Protein AF-A0A7W9YP32-F1 (afdb_monomer_lite)

Radius of gyration: 15.8 Å; chains: 1; bounding box: 36×21×45 Å

pLDDT: mean 87.63, std 8.28, range [49.53, 95.06]

Sequence (95 aa):
MRNWAALLFHTLGVAIVTYVSFCLALSGIFEANQFPNGLFLFGIALLLFGTLAIGFATRKYIFSVSSNKQERRKLQTSFIVCTIATVWIVVSFLV

Organism: NCBI:txid576944

Secondary structure (DSSP, 8-state):
-HHHHHHHHHHHHHHHHHHHHHHHHHHHHH-TTSSSPHHHHHHHHHHHHHHHHHHHHHHHHHHHH---HHHHHHHHHHHHHHHHHHHHHHHHHH-

Structure (mmCIF, N/CA/C/O backbone):
data_AF-A0A7W9YP32-F1
#
_entry.id   AF-A0A7W9YP32-F1
#
loop_
_atom_site.group_PDB
_atom_site.id
_atom_site.type_symbol
_atom_site.label_atom_id
_atom_site.label_alt_id
_atom_site.label_comp_id
_atom_site.label_asym_id
_atom_site.label_entity_id
_atom_site.label_seq_id
_atom_site.pdbx_PDB_ins_code
_atom_site.Cartn_x
_atom_site.Cartn_y
_atom_site.Cartn_z
_atom_site.occupancy
_atom_site.B_iso_or_equiv
_atom_site.auth_seq_id
_atom_site.auth_comp_id
_atom_site.auth_asym_id
_atom_site.auth_atom_id
_atom_site.pdbx_PDB_model_num
ATOM 1 N N . MET A 1 1 ? -11.978 -11.492 16.541 1.00 49.53 1 MET A N 1
ATOM 2 C CA . MET A 1 1 ? -11.403 -12.137 15.335 1.00 49.53 1 MET A CA 1
ATOM 3 C C . MET A 1 1 ? -11.625 -11.344 14.038 1.00 49.53 1 MET A C 1
ATOM 5 O O . MET A 1 1 ? -10.661 -11.179 13.305 1.00 49.53 1 MET A O 1
ATOM 9 N N . ARG A 1 2 ? -12.817 -10.776 13.767 1.00 58.22 2 ARG A N 1
ATOM 10 C CA . ARG A 1 2 ? -13.130 -10.053 12.505 1.00 58.22 2 ARG A CA 1
ATOM 11 C C . ARG A 1 2 ? -12.181 -8.890 12.144 1.00 58.22 2 ARG A C 1
ATOM 13 O O . ARG A 1 2 ? -11.846 -8.731 10.977 1.00 58.22 2 ARG A O 1
ATOM 20 N N . ASN A 1 3 ? -11.692 -8.138 13.138 1.00 69.31 3 ASN A N 1
ATOM 21 C CA . ASN A 1 3 ? -10.777 -7.007 12.910 1.00 69.31 3 ASN A CA 1
ATOM 22 C C . ASN A 1 3 ? -9.396 -7.422 12.381 1.00 69.31 3 ASN A C 1
ATOM 24 O O . ASN A 1 3 ? -8.824 -6.698 11.574 1.00 69.31 3 ASN A O 1
ATOM 28 N N . TRP A 1 4 ? -8.885 -8.586 12.790 1.00 76.94 4 TRP A N 1
ATOM 29 C CA . TRP A 1 4 ? -7.560 -9.061 12.378 1.00 76.94 4 TRP A CA 1
ATOM 30 C C . TRP A 1 4 ? -7.551 -9.569 10.938 1.00 76.94 4 TRP A C 1
ATOM 32 O O . TRP A 1 4 ? -6.626 -9.265 10.196 1.00 76.94 4 TRP A O 1
ATOM 42 N N . ALA A 1 5 ? -8.609 -10.267 10.515 1.00 83.00 5 ALA A N 1
ATOM 43 C CA . ALA A 1 5 ? -8.745 -10.711 9.129 1.00 83.00 5 ALA A CA 1
ATOM 44 C C . ALA A 1 5 ? -8.805 -9.519 8.159 1.00 83.00 5 ALA A C 1
ATOM 46 O O . ALA A 1 5 ? -8.098 -9.506 7.158 1.00 83.00 5 ALA A O 1
ATOM 47 N N . ALA A 1 6 ? -9.586 -8.481 8.482 1.00 84.56 6 ALA A N 1
ATOM 48 C CA . ALA A 1 6 ? -9.660 -7.271 7.661 1.00 84.56 6 ALA A CA 1
ATOM 49 C C . ALA A 1 6 ? -8.314 -6.533 7.577 1.00 84.56 6 ALA A C 1
ATOM 51 O O . ALA A 1 6 ? -7.938 -6.062 6.505 1.00 84.56 6 ALA A O 1
ATOM 52 N N . LEU A 1 7 ? -7.577 -6.465 8.690 1.00 86.44 7 LEU A N 1
ATOM 53 C CA . LEU A 1 7 ? -6.235 -5.888 8.719 1.00 86.44 7 LEU A CA 1
ATOM 54 C C . LEU A 1 7 ? -5.265 -6.689 7.836 1.00 86.44 7 LEU A C 1
ATOM 56 O O . LEU A 1 7 ? -4.539 -6.086 7.056 1.00 86.44 7 LEU A O 1
ATOM 60 N N . LEU A 1 8 ? -5.312 -8.026 7.902 1.00 88.81 8 LEU A N 1
ATOM 61 C CA . LEU A 1 8 ? -4.492 -8.916 7.076 1.00 88.81 8 LEU A CA 1
ATOM 62 C C . LEU A 1 8 ? -4.775 -8.739 5.581 1.00 88.81 8 LEU A C 1
ATOM 64 O O . LEU A 1 8 ? -3.842 -8.530 4.807 1.00 88.81 8 LEU A O 1
ATOM 68 N N . PHE A 1 9 ? -6.048 -8.761 5.170 1.00 89.62 9 PHE A N 1
ATOM 69 C CA . PHE A 1 9 ? -6.422 -8.539 3.769 1.00 89.62 9 PHE A CA 1
ATOM 70 C C . PHE A 1 9 ? -6.019 -7.147 3.279 1.00 89.62 9 PHE A C 1
ATOM 72 O O . PHE A 1 9 ? -5.539 -7.014 2.156 1.00 89.62 9 PHE A O 1
ATOM 79 N N . HIS A 1 10 ? -6.153 -6.122 4.126 1.00 90.38 10 HIS A N 1
ATOM 80 C CA . HIS A 1 10 ? -5.662 -4.779 3.821 1.00 90.38 10 HIS A CA 1
ATOM 81 C C . HIS A 1 10 ? -4.147 -4.777 3.613 1.00 90.38 10 HIS A C 1
ATOM 83 O O . HIS A 1 10 ? -3.683 -4.307 2.580 1.00 90.38 10 HIS A O 1
ATOM 89 N N . THR A 1 11 ? -3.371 -5.342 4.543 1.00 91.31 11 THR A N 1
ATOM 90 C CA . THR A 1 11 ? -1.905 -5.389 4.424 1.00 91.31 11 THR A CA 1
ATOM 91 C C . THR A 1 11 ? -1.441 -6.185 3.213 1.00 91.31 11 THR A C 1
ATOM 93 O O . THR A 1 11 ? -0.518 -5.759 2.529 1.00 91.31 11 THR A O 1
ATOM 96 N N . LEU A 1 12 ? -2.103 -7.301 2.900 1.00 92.88 12 LEU A N 1
ATOM 97 C CA . LEU A 1 12 ? -1.783 -8.116 1.732 1.00 92.88 12 LEU A CA 1
ATOM 98 C C . LEU A 1 12 ? -2.086 -7.354 0.436 1.00 92.88 12 LEU A C 1
ATOM 100 O O . LEU A 1 12 ? -1.264 -7.332 -0.474 1.00 92.88 12 LEU A O 1
ATOM 104 N N . GLY A 1 13 ? -3.237 -6.676 0.379 1.00 92.31 13 GLY A N 1
ATOM 105 C CA . GLY A 1 13 ? -3.610 -5.827 -0.749 1.00 92.31 13 GLY A CA 1
ATOM 106 C C . GLY A 1 13 ? -2.616 -4.688 -0.968 1.00 92.31 13 GLY A C 1
ATOM 107 O O . GLY A 1 13 ? -2.165 -4.490 -2.093 1.00 92.31 13 GLY A O 1
ATOM 108 N N . VAL A 1 14 ? -2.221 -3.987 0.102 1.00 93.81 14 VAL A N 1
ATOM 109 C CA . VAL A 1 14 ? -1.184 -2.943 0.040 1.00 93.81 14 VAL A CA 1
ATOM 110 C C . VAL A 1 14 ? 0.127 -3.531 -0.472 1.00 93.81 14 VAL A C 1
ATOM 112 O O . VAL A 1 14 ? 0.698 -2.985 -1.408 1.00 93.81 14 VAL A O 1
ATOM 115 N N . ALA A 1 15 ? 0.575 -4.662 0.080 1.00 93.69 15 ALA A N 1
ATOM 116 C CA . ALA A 1 15 ? 1.834 -5.283 -0.315 1.00 93.69 15 ALA A CA 1
ATOM 117 C C . ALA A 1 15 ? 1.861 -5.640 -1.805 1.00 93.69 15 ALA A C 1
ATOM 119 O O . ALA A 1 15 ? 2.803 -5.275 -2.503 1.00 93.69 15 ALA A O 1
ATOM 120 N N . ILE A 1 16 ? 0.813 -6.307 -2.299 1.00 94.50 16 ILE A N 1
ATOM 121 C CA . ILE A 1 16 ? 0.708 -6.730 -3.700 1.00 94.50 16 ILE A CA 1
ATOM 122 C C . ILE A 1 16 ? 0.660 -5.515 -4.626 1.00 94.50 16 ILE A C 1
ATOM 124 O O . ILE A 1 16 ? 1.418 -5.458 -5.591 1.00 94.50 16 ILE A O 1
ATOM 128 N N . VAL A 1 17 ? -0.201 -4.534 -4.331 1.00 95.06 17 VAL A N 1
ATOM 129 C CA . VAL A 1 17 ? -0.329 -3.326 -5.159 1.00 95.06 17 VAL A CA 1
ATOM 130 C C . VAL A 1 17 ? 0.996 -2.578 -5.210 1.00 95.06 17 VAL A C 1
ATOM 132 O O . VAL A 1 17 ? 1.438 -2.222 -6.299 1.00 95.06 17 VAL A O 1
ATOM 135 N N . THR A 1 18 ? 1.652 -2.366 -4.069 1.00 93.19 1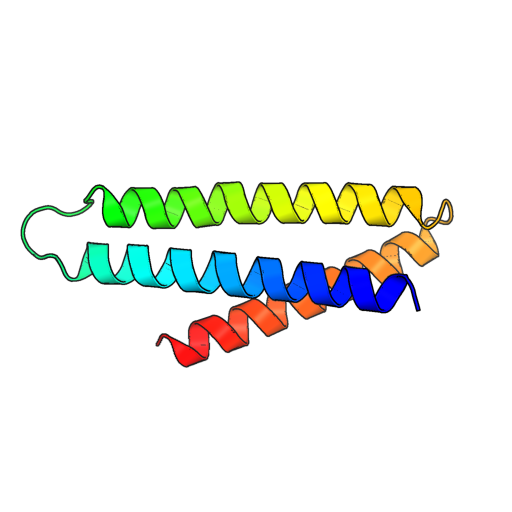8 THR A N 1
ATOM 136 C CA . THR A 1 18 ? 2.945 -1.678 -4.018 1.00 93.19 18 THR A CA 1
ATOM 137 C C . THR A 1 18 ? 4.015 -2.458 -4.774 1.00 93.19 18 THR A C 1
ATOM 139 O O . THR A 1 18 ? 4.677 -1.876 -5.628 1.00 93.19 18 THR A O 1
ATOM 142 N N . TYR A 1 19 ? 4.147 -3.764 -4.528 1.00 94.31 19 TYR A N 1
ATOM 143 C CA . TYR A 1 19 ? 5.172 -4.595 -5.158 1.00 94.31 19 TYR A CA 1
ATOM 144 C C . TYR A 1 19 ? 5.032 -4.613 -6.682 1.00 94.31 19 TYR A C 1
ATOM 146 O O . TYR A 1 19 ? 5.962 -4.246 -7.395 1.00 94.31 19 TYR A O 1
ATOM 154 N N . VAL A 1 20 ? 3.844 -4.960 -7.186 1.00 94.25 20 VAL A N 1
ATOM 155 C CA . VAL A 1 20 ? 3.592 -5.066 -8.630 1.00 94.25 20 VAL A CA 1
ATOM 156 C C . VAL A 1 20 ? 3.762 -3.710 -9.313 1.00 94.25 20 VAL A C 1
ATOM 158 O O . VAL A 1 20 ? 4.379 -3.635 -10.373 1.00 94.25 20 VAL A O 1
ATOM 161 N N . SER A 1 21 ? 3.274 -2.629 -8.696 1.00 93.88 21 SER A N 1
ATOM 162 C CA . SER A 1 21 ? 3.416 -1.281 -9.257 1.00 93.88 21 SER A CA 1
ATOM 163 C C . SER A 1 21 ? 4.878 -0.856 -9.377 1.00 93.88 21 SER A C 1
ATOM 165 O O . SER A 1 21 ? 5.272 -0.326 -10.414 1.00 93.88 21 SER A O 1
ATOM 167 N N . PHE A 1 22 ? 5.690 -1.106 -8.344 1.00 91.12 22 PHE A N 1
ATOM 168 C CA . PHE A 1 22 ? 7.117 -0.789 -8.380 1.00 91.12 22 PHE A CA 1
ATOM 169 C C . PHE A 1 22 ? 7.879 -1.678 -9.363 1.00 91.12 22 PHE A C 1
ATOM 171 O O . PHE A 1 22 ? 8.702 -1.152 -10.101 1.00 91.12 22 PHE A O 1
ATOM 178 N N . CYS A 1 23 ? 7.588 -2.981 -9.441 1.00 90.88 23 CYS A N 1
ATOM 179 C CA . CYS A 1 23 ? 8.189 -3.851 -10.455 1.00 90.88 23 CYS A CA 1
ATOM 180 C C . CYS A 1 23 ? 7.922 -3.329 -11.871 1.00 90.88 23 CYS A C 1
ATOM 182 O O . CYS A 1 23 ? 8.857 -3.175 -12.647 1.00 90.88 23 CYS A O 1
ATOM 184 N N . LEU A 1 24 ? 6.667 -2.996 -12.189 1.00 91.00 24 LEU A N 1
ATOM 185 C CA . LEU A 1 24 ? 6.289 -2.454 -13.498 1.00 91.00 24 LEU A CA 1
ATOM 186 C C . LEU A 1 24 ? 6.967 -1.111 -13.787 1.00 91.00 24 LEU A C 1
ATOM 188 O O . LEU A 1 24 ? 7.457 -0.894 -14.894 1.00 91.00 24 LEU A O 1
ATOM 192 N N . ALA A 1 25 ? 7.026 -0.224 -12.790 1.00 88.69 25 ALA A N 1
ATOM 193 C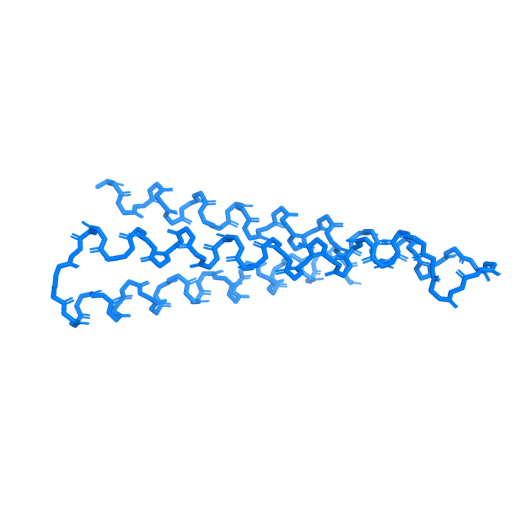 CA . ALA A 1 25 ? 7.701 1.059 -12.920 1.00 88.69 25 ALA A CA 1
ATOM 194 C C . ALA A 1 25 ? 9.213 0.892 -13.139 1.00 88.69 25 ALA A C 1
ATOM 196 O O . ALA A 1 25 ? 9.765 1.515 -14.041 1.00 88.69 25 ALA A O 1
ATOM 197 N N . LEU A 1 26 ? 9.878 0.022 -12.374 1.00 87.75 26 LEU A N 1
ATOM 198 C CA . LEU A 1 26 ? 11.310 -0.248 -12.517 1.00 87.75 26 LEU A CA 1
ATOM 199 C C . LEU A 1 26 ? 11.622 -0.905 -13.864 1.00 87.75 26 LEU A C 1
ATOM 201 O O . LEU A 1 26 ? 12.491 -0.414 -14.579 1.00 87.75 26 LEU A O 1
ATOM 205 N N . SER A 1 27 ? 10.881 -1.945 -14.261 1.00 86.31 27 SER A N 1
ATOM 206 C CA . SER A 1 27 ? 11.010 -2.549 -15.596 1.00 86.31 27 SER A CA 1
ATOM 207 C C . SER A 1 27 ? 10.820 -1.510 -16.700 1.00 86.31 27 SER A C 1
ATOM 209 O O . SER A 1 27 ? 11.572 -1.496 -17.669 1.00 86.31 27 SER A O 1
ATOM 211 N N . GLY A 1 28 ? 9.869 -0.591 -16.513 1.00 84.31 28 GLY A N 1
ATOM 212 C CA . GLY A 1 28 ? 9.628 0.500 -17.442 1.00 84.31 28 GLY A CA 1
ATOM 213 C C . GLY A 1 28 ? 10.785 1.502 -17.552 1.00 84.31 28 GLY A C 1
ATOM 214 O O . GLY A 1 28 ? 11.057 1.991 -18.643 1.00 84.31 28 GLY A O 1
ATOM 215 N N . ILE A 1 29 ? 11.490 1.785 -16.452 1.00 82.44 29 ILE A N 1
ATOM 216 C CA . ILE A 1 29 ? 12.665 2.675 -16.428 1.00 82.44 29 ILE A CA 1
ATOM 217 C C . ILE A 1 29 ? 13.873 2.031 -17.124 1.00 82.44 29 ILE A C 1
ATOM 219 O O . ILE A 1 29 ? 14.605 2.717 -17.834 1.00 82.44 29 ILE A O 1
ATOM 223 N N . PHE A 1 30 ? 14.098 0.729 -16.922 1.00 77.69 30 PHE A N 1
ATOM 224 C CA . PHE A 1 30 ? 15.262 0.028 -17.481 1.00 77.69 30 PHE A CA 1
ATOM 225 C C . PHE A 1 30 ? 15.100 -0.365 -18.961 1.00 77.69 30 PHE A C 1
ATOM 227 O O . PHE A 1 30 ? 16.091 -0.691 -19.618 1.00 77.69 30 PHE A O 1
ATOM 234 N N . GLU A 1 31 ? 13.892 -0.296 -19.525 1.00 74.94 31 GLU A N 1
ATOM 235 C CA . GLU A 1 31 ? 13.670 -0.419 -20.970 1.00 74.94 31 GLU A CA 1
ATOM 236 C C . GLU A 1 31 ? 14.090 0.872 -21.701 1.00 74.94 31 GLU A C 1
ATOM 238 O O . GLU A 1 31 ? 13.325 1.818 -21.880 1.00 74.94 31 GLU A O 1
ATOM 243 N N . ALA A 1 32 ? 15.351 0.893 -22.135 1.00 58.59 32 ALA A N 1
ATOM 244 C CA . ALA A 1 32 ? 16.104 2.078 -22.550 1.00 58.59 32 ALA A CA 1
ATOM 245 C C . ALA A 1 32 ? 15.586 2.868 -23.772 1.00 58.59 32 ALA A C 1
ATOM 247 O O . ALA A 1 32 ? 16.076 3.968 -24.022 1.00 58.59 32 ALA A O 1
ATOM 248 N N . ASN A 1 33 ? 14.635 2.353 -24.558 1.00 68.19 33 ASN A N 1
ATOM 249 C CA . ASN A 1 33 ? 14.375 2.938 -25.879 1.00 68.19 33 ASN A CA 1
ATOM 250 C C . ASN A 1 33 ? 13.311 4.045 -25.906 1.00 68.19 33 ASN A C 1
ATOM 252 O O . ASN A 1 33 ? 13.387 4.891 -26.795 1.00 68.19 33 ASN A O 1
ATOM 256 N N . GLN A 1 34 ? 12.336 4.077 -24.985 1.00 70.94 34 GLN A N 1
ATOM 257 C CA . GLN A 1 34 ? 11.242 5.069 -25.007 1.00 70.94 34 GLN A CA 1
ATOM 258 C C . GLN A 1 34 ? 10.653 5.302 -23.605 1.00 70.94 34 GLN A C 1
ATOM 260 O O . GLN A 1 34 ? 9.689 4.648 -23.219 1.00 70.94 34 GLN A O 1
ATOM 265 N N . PHE A 1 35 ? 11.205 6.247 -22.840 1.00 80.69 35 PHE A N 1
ATOM 266 C CA . PHE A 1 35 ? 10.646 6.651 -21.545 1.00 80.69 35 PHE A CA 1
ATOM 267 C C . PHE A 1 35 ? 9.811 7.943 -21.671 1.00 80.69 35 PHE A C 1
ATOM 269 O O . PHE A 1 35 ? 10.295 8.903 -22.276 1.00 80.69 35 PHE A O 1
ATOM 276 N N . PRO A 1 36 ? 8.603 8.025 -21.073 1.00 80.38 36 PRO A N 1
ATOM 277 C CA . PRO A 1 36 ? 7.904 6.974 -20.327 1.00 80.38 36 PRO A CA 1
ATOM 278 C C . PRO A 1 36 ? 7.253 5.937 -21.257 1.00 80.38 36 PRO A C 1
ATOM 280 O O . PRO A 1 36 ? 6.543 6.298 -22.194 1.00 80.38 36 PRO A O 1
ATOM 283 N N . ASN A 1 37 ? 7.440 4.647 -20.968 1.00 87.00 37 ASN A N 1
ATOM 284 C CA . ASN A 1 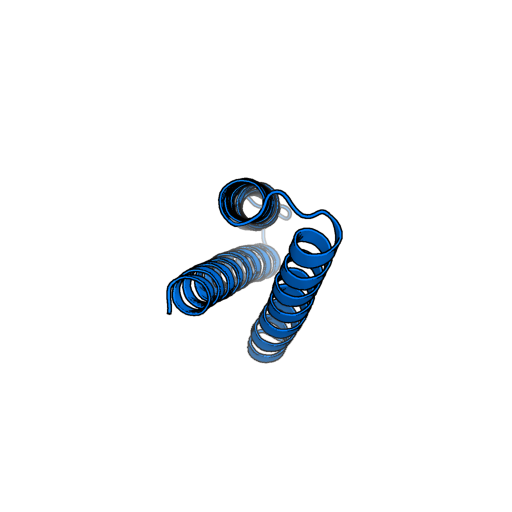37 ? 6.758 3.568 -21.686 1.00 87.00 37 ASN A CA 1
ATOM 285 C C . ASN A 1 37 ? 5.425 3.193 -21.019 1.00 87.00 37 ASN A C 1
ATOM 287 O O . ASN A 1 37 ? 5.100 3.607 -19.901 1.00 87.00 37 ASN A O 1
ATOM 291 N N . GLY A 1 38 ? 4.645 2.365 -21.719 1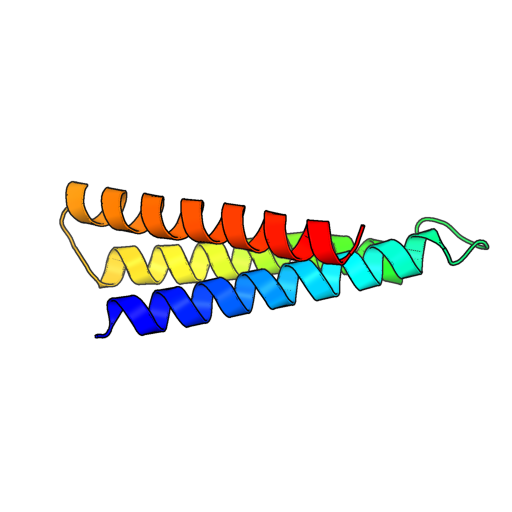.00 87.06 38 GLY A N 1
ATOM 292 C CA . GLY A 1 38 ? 3.363 1.867 -21.224 1.00 87.06 38 GLY A CA 1
ATOM 293 C C . GLY A 1 38 ? 3.475 1.124 -19.889 1.00 87.06 38 GLY A C 1
ATOM 294 O O . GLY A 1 38 ? 2.589 1.272 -19.054 1.00 87.06 38 GLY A O 1
ATOM 295 N N . LEU A 1 39 ? 4.570 0.392 -19.650 1.00 88.94 39 LEU A N 1
ATOM 296 C CA . LEU A 1 39 ? 4.810 -0.320 -18.387 1.00 88.94 39 LEU A CA 1
ATOM 297 C C . LEU A 1 39 ? 4.981 0.642 -17.211 1.00 88.94 39 LEU A C 1
ATOM 299 O O . LEU A 1 39 ? 4.342 0.459 -16.174 1.00 88.94 39 LEU A O 1
ATOM 303 N N . PHE A 1 40 ? 5.774 1.700 -17.389 1.00 89.62 40 PHE A N 1
ATOM 304 C CA . PHE A 1 40 ? 5.966 2.726 -16.372 1.00 89.62 40 PHE A CA 1
ATOM 305 C C . PHE A 1 40 ? 4.655 3.445 -16.038 1.00 89.62 40 PHE A C 1
ATOM 307 O O . PHE A 1 40 ? 4.278 3.560 -14.870 1.00 89.62 40 PHE A O 1
ATOM 314 N N . LEU A 1 41 ? 3.919 3.877 -17.068 1.00 92.25 41 LEU A N 1
ATOM 315 C CA . LEU A 1 41 ? 2.626 4.544 -16.896 1.00 92.25 41 LEU A CA 1
ATOM 316 C C . LEU A 1 41 ? 1.597 3.624 -16.230 1.00 92.25 41 LEU A C 1
ATOM 318 O O . LEU A 1 41 ? 0.850 4.067 -15.357 1.00 92.25 41 LEU A O 1
ATOM 322 N N . PHE A 1 42 ? 1.583 2.342 -16.597 1.00 92.94 42 PHE A N 1
ATOM 323 C CA . PHE A 1 42 ? 0.704 1.351 -15.990 1.00 92.94 42 PHE A CA 1
ATOM 324 C C . PHE A 1 42 ? 1.070 1.079 -14.527 1.00 92.94 42 PHE A C 1
ATOM 326 O O . PHE A 1 42 ? 0.173 1.009 -13.692 1.00 92.94 42 PHE A O 1
ATOM 333 N N . GLY A 1 43 ? 2.361 1.016 -14.185 1.00 92.88 43 GLY A N 1
ATOM 334 C CA . GLY A 1 43 ? 2.828 0.905 -12.800 1.00 92.88 43 GLY A CA 1
ATOM 335 C C . GLY A 1 43 ? 2.362 2.076 -11.928 1.00 92.88 43 GLY A C 1
ATOM 336 O O . GLY A 1 43 ? 1.811 1.861 -10.849 1.00 92.88 43 GLY A O 1
ATOM 337 N N . ILE A 1 44 ? 2.484 3.316 -12.416 1.00 93.88 44 ILE A N 1
ATOM 338 C CA . ILE A 1 44 ? 1.983 4.507 -11.705 1.00 93.88 44 ILE A CA 1
ATOM 339 C C . ILE A 1 44 ? 0.456 4.482 -11.578 1.00 93.88 44 ILE A C 1
ATOM 341 O O . ILE A 1 44 ? -0.081 4.751 -10.500 1.00 93.88 44 ILE A O 1
ATOM 345 N N . ALA A 1 45 ? -0.255 4.158 -12.661 1.00 94.81 45 ALA A N 1
ATOM 346 C CA . ALA A 1 45 ? -1.711 4.086 -12.649 1.00 94.81 45 ALA A CA 1
ATOM 347 C C . ALA A 1 45 ? -2.205 3.022 -11.658 1.00 94.81 45 ALA A C 1
ATOM 349 O O . ALA A 1 45 ? -3.095 3.298 -10.854 1.00 94.81 45 ALA A O 1
ATOM 350 N N . LEU A 1 46 ? -1.597 1.834 -11.658 1.00 94.62 46 LEU A N 1
ATOM 351 C CA . LEU A 1 46 ? -1.919 0.763 -10.722 1.00 94.62 46 LEU A CA 1
ATOM 352 C C . LEU A 1 46 ? -1.665 1.189 -9.274 1.00 94.62 46 LEU A C 1
ATOM 354 O O . LEU A 1 46 ? -2.503 0.918 -8.413 1.00 94.62 46 LEU A O 1
ATOM 358 N N . LEU A 1 47 ? -0.571 1.907 -9.008 1.00 93.94 47 LEU A N 1
ATOM 359 C CA . LEU A 1 47 ? -0.278 2.416 -7.673 1.00 93.94 47 LEU A CA 1
ATOM 360 C C . LEU A 1 47 ? -1.366 3.386 -7.205 1.00 93.94 47 LEU A C 1
ATOM 362 O O . LEU A 1 47 ? -1.885 3.229 -6.100 1.00 93.94 47 LEU A O 1
ATOM 366 N N . LEU A 1 48 ? -1.745 4.351 -8.051 1.00 94.75 48 LEU A N 1
ATOM 367 C CA . LEU A 1 48 ? -2.772 5.356 -7.759 1.00 94.75 48 LEU A CA 1
ATOM 368 C C . LEU A 1 48 ? -4.156 4.725 -7.569 1.00 94.75 48 LEU A C 1
ATOM 370 O O . LEU A 1 48 ? -4.789 4.900 -6.528 1.00 94.75 48 LEU A O 1
ATOM 374 N N . PHE A 1 49 ? -4.639 3.965 -8.551 1.00 94.44 49 PHE A N 1
ATOM 375 C CA . PHE A 1 49 ? -5.974 3.369 -8.486 1.00 94.44 49 PHE A CA 1
ATOM 376 C C . PHE A 1 49 ? -6.053 2.257 -7.437 1.00 94.44 49 PHE A C 1
ATOM 378 O O . PHE A 1 49 ? -7.062 2.148 -6.739 1.00 94.44 49 PHE A O 1
ATOM 385 N N . GLY A 1 50 ? -4.986 1.476 -7.262 1.00 92.38 50 GLY A N 1
ATOM 386 C CA . GLY A 1 50 ? -4.899 0.441 -6.238 1.00 92.38 50 GLY A CA 1
ATOM 387 C C . GLY A 1 50 ? -4.930 1.020 -4.824 1.00 92.38 50 GLY A C 1
ATOM 388 O O . GLY A 1 50 ? -5.711 0.554 -3.992 1.00 92.38 50 GLY A O 1
ATOM 389 N N . THR A 1 51 ? -4.170 2.088 -4.549 1.00 90.31 51 THR A N 1
ATOM 390 C CA . THR A 1 51 ? -4.239 2.765 -3.239 1.00 90.31 51 THR A CA 1
ATOM 391 C C . THR A 1 51 ? -5.598 3.412 -2.987 1.00 90.31 51 THR A C 1
ATOM 393 O O . THR A 1 51 ? -6.113 3.307 -1.871 1.00 90.31 51 THR A O 1
ATOM 396 N N . LEU A 1 52 ? -6.228 4.014 -4.001 1.00 92.75 52 LEU A N 1
ATOM 397 C CA . LEU A 1 52 ? -7.586 4.554 -3.878 1.00 92.75 52 LEU A CA 1
ATOM 398 C C . LEU A 1 52 ? -8.619 3.459 -3.578 1.00 92.75 52 LEU A C 1
ATOM 400 O O . LEU A 1 52 ? -9.447 3.631 -2.681 1.00 92.75 52 LEU A O 1
ATOM 404 N N . ALA A 1 53 ? -8.557 2.325 -4.280 1.00 92.94 53 ALA A N 1
ATOM 405 C CA . ALA A 1 53 ? -9.466 1.198 -4.076 1.00 92.94 53 ALA A CA 1
ATOM 406 C C . ALA A 1 53 ? -9.334 0.612 -2.662 1.00 92.94 53 ALA A C 1
ATOM 408 O O . ALA A 1 53 ? -10.340 0.426 -1.969 1.00 92.94 53 ALA A O 1
ATOM 409 N N . ILE A 1 54 ? -8.098 0.396 -2.198 1.00 92.56 54 ILE A N 1
ATOM 410 C CA . ILE A 1 54 ? -7.813 -0.078 -0.838 1.00 92.56 54 ILE A CA 1
ATOM 411 C C . ILE A 1 54 ? -8.299 0.946 0.196 1.00 92.56 54 ILE A C 1
ATOM 413 O O . ILE A 1 54 ? -9.005 0.591 1.139 1.00 92.56 54 ILE A O 1
ATOM 417 N N . GLY A 1 55 ? -7.993 2.232 0.002 1.00 90.56 55 GLY A N 1
ATOM 418 C CA . GLY A 1 55 ? -8.433 3.304 0.895 1.00 90.56 55 GLY A CA 1
ATOM 419 C C . GLY A 1 55 ? -9.958 3.393 1.005 1.00 90.56 55 GLY A C 1
ATOM 420 O O . GLY A 1 55 ? -10.498 3.548 2.106 1.00 90.56 55 GLY A O 1
ATOM 421 N N . PHE A 1 56 ? -10.669 3.234 -0.113 1.00 91.50 56 PHE A N 1
ATOM 422 C CA . PHE A 1 56 ? -12.129 3.208 -0.141 1.00 91.50 56 PHE A CA 1
ATOM 423 C C . PHE A 1 56 ? -12.700 1.991 0.598 1.00 91.50 56 PHE A C 1
ATOM 425 O O . PHE A 1 56 ? -13.600 2.147 1.431 1.00 91.50 56 PHE A O 1
ATOM 432 N N . ALA A 1 57 ? -12.155 0.794 0.355 1.00 89.50 57 ALA A N 1
ATOM 433 C CA . ALA A 1 57 ? -12.565 -0.434 1.036 1.00 89.50 57 ALA A CA 1
ATOM 434 C C . ALA A 1 57 ? -12.357 -0.335 2.557 1.00 89.50 57 ALA A C 1
ATOM 436 O O . ALA A 1 57 ? -13.271 -0.621 3.336 1.00 89.50 57 ALA A O 1
ATOM 437 N N . THR A 1 58 ? -11.200 0.171 2.981 1.00 90.00 58 THR A N 1
ATOM 438 C CA . THR A 1 58 ? -10.856 0.366 4.393 1.00 90.00 58 THR A CA 1
ATOM 439 C C . THR A 1 58 ? -11.745 1.412 5.052 1.00 90.00 58 THR A C 1
ATOM 441 O O . THR A 1 58 ? -12.251 1.191 6.154 1.00 90.00 58 THR A O 1
ATOM 444 N N . ARG A 1 59 ? -12.044 2.523 4.368 1.00 89.50 59 ARG A N 1
ATOM 445 C CA . ARG A 1 59 ? -13.008 3.511 4.869 1.00 89.50 59 ARG A CA 1
ATOM 446 C C . ARG A 1 59 ? -14.391 2.886 5.049 1.00 89.50 59 ARG A C 1
ATOM 448 O O . ARG A 1 59 ? -14.991 3.053 6.109 1.00 89.50 59 ARG A O 1
ATOM 455 N N . LYS A 1 60 ? -14.884 2.136 4.060 1.00 91.12 60 LYS A N 1
ATOM 456 C CA . LYS A 1 60 ? -16.182 1.451 4.141 1.00 91.12 60 LYS A CA 1
ATOM 457 C C . LYS A 1 60 ? -16.228 0.464 5.314 1.00 91.12 60 LYS A C 1
ATOM 459 O O . LYS A 1 60 ? -17.218 0.442 6.040 1.00 91.12 60 LYS A O 1
ATOM 464 N N . TYR A 1 61 ? -15.147 -0.284 5.545 1.00 89.06 61 TYR A N 1
ATOM 465 C CA . TYR A 1 61 ? -15.012 -1.202 6.680 1.00 89.06 61 TYR A CA 1
ATOM 466 C C . TYR A 1 61 ? -15.050 -0.479 8.035 1.00 89.06 61 TYR A C 1
ATOM 468 O O . TYR A 1 61 ? -15.809 -0.845 8.926 1.00 89.06 61 TYR A O 1
ATOM 476 N N . ILE A 1 62 ? -14.274 0.592 8.203 1.00 87.38 62 ILE A N 1
ATOM 477 C CA . ILE A 1 62 ? -14.208 1.321 9.480 1.00 87.38 62 ILE A CA 1
ATOM 478 C C . ILE A 1 62 ? -15.571 1.920 9.847 1.00 87.38 62 ILE A C 1
ATOM 480 O O . ILE A 1 62 ? -15.976 1.890 11.011 1.00 87.38 62 ILE A O 1
ATOM 484 N N . PHE A 1 63 ? -16.293 2.446 8.857 1.00 87.56 63 PHE A N 1
ATOM 485 C CA . PHE A 1 63 ? -17.627 2.999 9.073 1.00 87.56 63 PHE A CA 1
ATOM 486 C C . PHE A 1 63 ? -18.679 1.928 9.386 1.00 87.56 63 PHE A C 1
ATOM 488 O O . PHE A 1 63 ? -19.620 2.240 10.116 1.00 87.56 63 PHE A O 1
ATOM 495 N N . SER A 1 64 ? -18.521 0.696 8.887 1.00 87.06 64 SER A N 1
ATOM 496 C CA . SER A 1 64 ? -19.446 -0.409 9.170 1.00 87.06 64 SER A CA 1
ATOM 497 C C . SER A 1 64 ? -19.204 -1.085 10.523 1.00 87.06 64 SER A C 1
ATOM 499 O O . SER A 1 64 ? -20.129 -1.664 11.086 1.00 87.06 64 SER A O 1
ATOM 501 N N . VAL A 1 65 ? -17.981 -1.023 11.057 1.00 86.12 65 VAL A N 1
ATOM 502 C CA . VAL A 1 65 ? -17.606 -1.720 12.300 1.00 86.12 65 VAL A CA 1
ATOM 503 C C . VAL A 1 65 ? -17.988 -0.956 13.560 1.00 86.12 65 VAL A C 1
ATOM 505 O O . VAL A 1 65 ? -18.374 -1.581 14.542 1.00 86.12 65 VAL A O 1
ATOM 508 N N . SER A 1 66 ? -17.879 0.370 13.558 1.00 82.25 66 SER A N 1
ATOM 509 C CA . SER A 1 66 ? -18.179 1.178 14.740 1.00 82.25 66 SER A CA 1
ATOM 510 C C . SER A 1 66 ? -18.862 2.474 14.339 1.00 82.25 66 SER A C 1
ATOM 512 O O . SER A 1 66 ? -18.515 3.065 13.318 1.00 82.25 66 SER A O 1
ATOM 514 N N . SER A 1 67 ? -19.824 2.936 15.137 1.00 84.06 67 SER A N 1
ATOM 515 C CA . SER A 1 67 ? -20.401 4.285 15.052 1.00 84.06 67 SER A CA 1
ATOM 516 C C . SER A 1 67 ? -19.637 5.297 15.915 1.00 84.06 67 SER A C 1
ATOM 518 O O . SER A 1 67 ? -19.754 6.504 15.695 1.00 84.06 67 SER A O 1
ATOM 520 N N . ASN A 1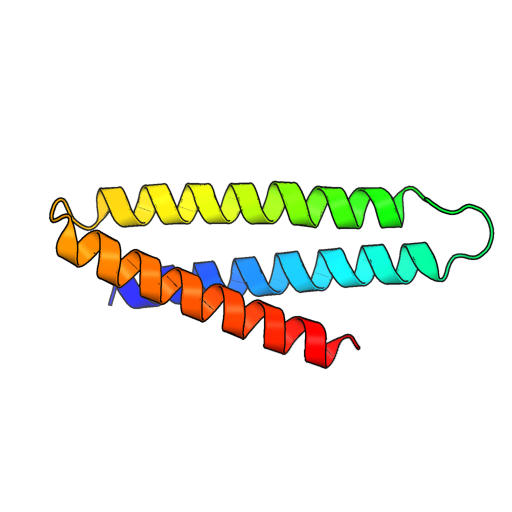 68 ? -18.804 4.825 16.853 1.00 90.69 68 ASN A N 1
ATOM 521 C CA . ASN A 1 68 ? -18.047 5.666 17.769 1.00 90.69 68 ASN A CA 1
ATOM 522 C C . ASN A 1 68 ? -16.853 6.321 17.057 1.00 90.69 68 ASN A C 1
ATOM 524 O O . ASN A 1 68 ? -15.952 5.661 16.532 1.00 90.69 68 ASN A O 1
ATOM 528 N N . LYS A 1 69 ? -16.810 7.656 17.087 1.00 88.88 69 LYS A N 1
ATOM 529 C CA . LYS A 1 69 ? -15.763 8.462 16.447 1.00 88.88 69 LYS A CA 1
ATOM 530 C C . LYS A 1 69 ? -14.358 8.157 16.984 1.00 88.88 69 LYS A C 1
ATOM 532 O O . LYS A 1 69 ? -13.404 8.178 16.207 1.00 88.88 69 LYS A O 1
ATOM 537 N N . GLN A 1 70 ? -14.216 7.867 18.277 1.00 89.69 70 GLN A N 1
ATOM 538 C CA . GLN A 1 70 ? -12.918 7.585 18.897 1.00 89.69 70 GLN A CA 1
ATOM 539 C C . GLN A 1 70 ? -12.385 6.203 18.501 1.00 89.69 70 GLN A C 1
ATOM 541 O O . GLN A 1 70 ? -11.208 6.060 18.174 1.00 89.69 70 GLN A O 1
ATOM 546 N N . GLU A 1 71 ? -13.262 5.203 18.436 1.00 86.94 71 GLU A N 1
ATOM 547 C CA . GLU A 1 71 ? -12.906 3.854 17.993 1.00 86.94 71 GLU A CA 1
ATOM 548 C C . GLU A 1 71 ? -12.549 3.823 16.498 1.00 86.94 71 GLU A C 1
ATOM 550 O O . GLU A 1 71 ? -11.544 3.225 16.111 1.00 86.94 71 GLU A O 1
ATOM 555 N N . ARG A 1 72 ? -13.293 4.566 15.663 1.00 88.50 72 ARG A N 1
ATOM 556 C CA . ARG A 1 72 ? -12.955 4.764 14.243 1.00 88.50 72 ARG A CA 1
ATOM 557 C C . ARG A 1 72 ? -11.562 5.351 14.059 1.00 88.50 72 ARG A C 1
ATOM 5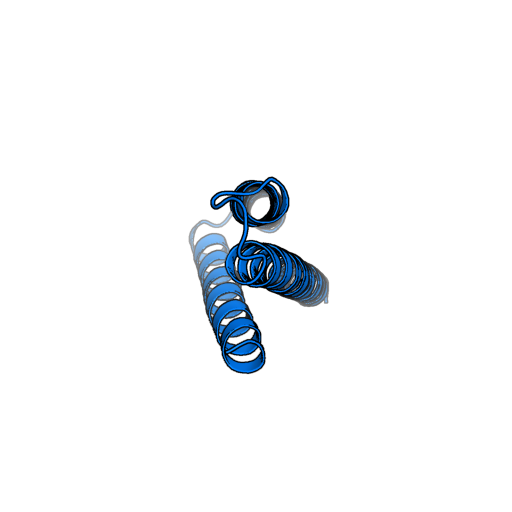59 O O . ARG A 1 72 ? -10.809 4.850 13.231 1.00 88.50 72 ARG A O 1
ATOM 566 N N . ARG A 1 73 ? -11.206 6.384 14.833 1.00 88.94 73 ARG A N 1
ATOM 567 C CA . ARG A 1 73 ? -9.864 6.987 14.783 1.00 88.94 73 ARG A CA 1
ATOM 568 C C . ARG A 1 73 ? -8.781 5.975 15.142 1.00 88.94 73 ARG A C 1
ATOM 570 O O . ARG A 1 73 ? -7.802 5.872 14.416 1.00 88.94 73 ARG A O 1
ATOM 577 N N . LYS A 1 74 ? -8.985 5.177 16.195 1.00 89.19 74 LYS A N 1
ATOM 578 C CA . LYS A 1 74 ? -8.038 4.122 16.590 1.00 89.19 74 LYS A CA 1
ATOM 579 C C . LYS A 1 74 ? -7.820 3.099 15.468 1.00 89.19 74 LYS A C 1
ATOM 581 O O . LYS A 1 74 ? -6.680 2.748 15.174 1.00 89.19 74 LYS A O 1
ATOM 586 N N . LEU A 1 75 ? -8.897 2.660 14.813 1.00 88.38 75 LEU A N 1
ATOM 587 C CA . LEU A 1 75 ? -8.816 1.750 13.666 1.00 88.38 75 LEU A CA 1
ATOM 588 C C . LEU A 1 75 ? -8.097 2.401 12.478 1.00 88.38 75 LEU A C 1
ATOM 590 O O . LEU A 1 75 ? -7.192 1.789 11.921 1.00 88.38 75 LEU A O 1
ATOM 594 N N . GLN A 1 76 ? -8.439 3.645 12.128 1.00 90.19 76 GLN A N 1
ATOM 595 C CA . GLN A 1 76 ? -7.765 4.396 11.061 1.00 90.19 76 GLN A CA 1
ATOM 596 C C . GLN A 1 76 ? -6.258 4.483 11.296 1.00 90.19 76 GLN A C 1
ATOM 598 O O . GLN A 1 76 ? -5.491 4.179 10.388 1.00 90.19 76 GLN A O 1
ATOM 603 N N . THR A 1 77 ? -5.830 4.834 12.512 1.00 90.88 77 THR A N 1
ATOM 604 C CA . THR A 1 77 ? -4.408 4.882 12.867 1.00 90.88 77 THR A CA 1
ATOM 605 C C . THR A 1 77 ? -3.743 3.521 12.681 1.00 90.88 77 THR A C 1
ATOM 607 O O . THR A 1 77 ? -2.673 3.456 12.086 1.00 90.88 77 THR A O 1
ATOM 610 N N . SER A 1 78 ? -4.387 2.430 13.109 1.00 90.06 78 SER A N 1
ATOM 611 C CA . SER A 1 78 ? -3.848 1.078 12.916 1.00 90.06 78 SER A CA 1
ATOM 612 C C . SER A 1 78 ? -3.658 0.741 11.435 1.00 90.06 78 SER A C 1
ATOM 614 O O . SER A 1 78 ? -2.594 0.262 11.056 1.00 90.06 78 SER A O 1
ATOM 616 N N . PHE A 1 79 ? -4.653 1.025 10.588 1.00 90.81 79 PHE A N 1
ATOM 617 C CA . PHE A 1 79 ? -4.547 0.795 9.144 1.00 90.81 79 PHE A CA 1
ATOM 618 C C . PHE A 1 79 ? -3.446 1.648 8.504 1.00 90.81 79 PHE A C 1
ATOM 620 O O . PHE A 1 79 ? -2.715 1.143 7.660 1.00 90.81 79 PHE A O 1
ATOM 627 N N . ILE A 1 80 ? -3.293 2.911 8.916 1.00 91.62 80 ILE A N 1
ATOM 628 C CA . ILE A 1 80 ? -2.242 3.807 8.407 1.00 91.62 80 ILE A CA 1
ATOM 629 C C . ILE A 1 80 ? -0.853 3.284 8.774 1.00 91.62 80 ILE A C 1
ATOM 631 O O . ILE A 1 80 ? 0.001 3.180 7.899 1.00 91.62 80 ILE A O 1
ATOM 635 N N . VAL A 1 81 ? -0.636 2.922 10.042 1.00 92.81 81 VAL A N 1
ATOM 636 C CA . VAL A 1 81 ? 0.650 2.380 10.507 1.00 92.81 81 VAL A CA 1
ATOM 637 C C . VAL A 1 81 ? 0.994 1.099 9.750 1.00 92.81 81 VAL A C 1
ATOM 639 O O . VAL A 1 81 ? 2.116 0.961 9.270 1.00 92.81 81 VAL A O 1
ATOM 642 N N . CYS A 1 82 ? 0.022 0.201 9.570 1.00 91.38 82 CYS A N 1
ATOM 643 C CA . CYS A 1 82 ? 0.206 -1.005 8.770 1.00 91.38 82 CYS A CA 1
ATOM 644 C C . CYS A 1 82 ? 0.556 -0.684 7.312 1.00 91.38 82 CYS A C 1
ATOM 646 O O . CYS A 1 82 ? 1.498 -1.263 6.792 1.00 91.38 82 CYS A O 1
ATOM 648 N N . THR A 1 83 ? -0.133 0.263 6.668 1.00 92.50 83 THR A N 1
ATOM 649 C CA . THR A 1 83 ? 0.191 0.680 5.294 1.00 92.50 83 THR A CA 1
ATOM 650 C C . THR A 1 83 ? 1.623 1.198 5.189 1.00 92.50 83 THR A C 1
ATOM 652 O O . THR A 1 83 ? 2.352 0.760 4.308 1.00 92.50 83 THR A O 1
ATOM 655 N N . ILE A 1 84 ? 2.042 2.096 6.088 1.00 93.12 84 ILE A N 1
ATOM 656 C CA . ILE A 1 84 ? 3.399 2.665 6.079 1.00 93.12 84 ILE A CA 1
ATOM 657 C C . ILE A 1 84 ? 4.439 1.560 6.267 1.00 93.12 84 ILE A C 1
ATOM 659 O O . ILE A 1 84 ? 5.388 1.484 5.493 1.00 93.12 84 ILE A O 1
ATOM 663 N N . ALA A 1 85 ? 4.240 0.681 7.253 1.00 92.62 85 ALA A N 1
ATOM 664 C CA . ALA A 1 85 ? 5.149 -0.429 7.514 1.00 92.62 85 ALA A CA 1
ATOM 665 C C . ALA A 1 85 ? 5.236 -1.385 6.316 1.00 92.62 85 ALA A C 1
ATOM 667 O O . ALA A 1 85 ? 6.331 -1.751 5.902 1.00 92.62 85 ALA A O 1
ATOM 668 N N . THR A 1 86 ? 4.099 -1.755 5.724 1.00 92.19 86 THR A N 1
ATOM 669 C CA . THR A 1 86 ? 4.060 -2.628 4.547 1.00 92.19 86 THR A CA 1
ATOM 670 C C . THR A 1 86 ? 4.756 -1.989 3.350 1.00 92.19 86 THR A C 1
ATOM 672 O O . THR A 1 86 ? 5.583 -2.643 2.727 1.00 92.19 86 THR A O 1
ATOM 675 N N . VAL A 1 87 ? 4.467 -0.721 3.042 1.00 92.19 87 VAL A N 1
ATOM 676 C CA . VAL A 1 87 ? 5.113 -0.006 1.931 1.00 92.19 87 VAL A CA 1
ATOM 677 C C . VAL A 1 87 ? 6.618 0.077 2.155 1.00 92.19 87 VAL A C 1
ATOM 679 O O . VAL A 1 87 ? 7.372 -0.243 1.244 1.00 92.19 87 VAL A O 1
ATOM 682 N N . TRP A 1 88 ? 7.055 0.447 3.362 1.00 93.19 88 TRP A N 1
ATOM 683 C CA . TRP A 1 88 ? 8.474 0.506 3.708 1.00 93.19 88 TRP A CA 1
ATOM 684 C C . TRP A 1 88 ? 9.168 -0.837 3.473 1.00 93.19 88 TRP A C 1
ATOM 686 O O . TRP A 1 88 ? 10.154 -0.889 2.750 1.00 93.19 88 TRP A O 1
ATOM 696 N N . ILE A 1 89 ? 8.614 -1.928 4.015 1.00 92.56 89 ILE A N 1
ATOM 697 C CA . ILE A 1 89 ? 9.168 -3.278 3.850 1.00 92.56 89 ILE A CA 1
ATOM 698 C C . ILE A 1 89 ? 9.255 -3.645 2.367 1.00 92.56 89 ILE A C 1
ATOM 700 O O . ILE A 1 89 ? 10.312 -4.059 1.903 1.00 92.56 89 ILE A O 1
ATOM 704 N N . VAL A 1 90 ? 8.164 -3.479 1.615 1.00 92.44 90 VAL A N 1
ATOM 705 C CA . VAL A 1 90 ? 8.114 -3.851 0.194 1.00 92.44 90 VAL A CA 1
ATOM 706 C C . VAL A 1 90 ? 9.127 -3.059 -0.628 1.00 92.44 90 VAL A C 1
ATOM 708 O O . VAL A 1 90 ? 9.820 -3.642 -1.454 1.00 92.44 90 VAL A O 1
ATOM 711 N N . VAL A 1 91 ? 9.248 -1.752 -0.387 1.00 88.12 91 VAL A N 1
ATOM 712 C CA . VAL A 1 91 ? 10.216 -0.905 -1.092 1.00 88.12 91 VAL A CA 1
ATOM 713 C C . VAL A 1 91 ? 11.651 -1.277 -0.712 1.00 88.12 91 VAL A C 1
ATOM 715 O O . VAL A 1 91 ? 12.480 -1.399 -1.604 1.00 88.12 91 VAL A O 1
ATOM 718 N N . SER A 1 92 ? 11.948 -1.538 0.566 1.00 89.94 92 SER A N 1
ATOM 719 C CA . SER A 1 92 ? 13.280 -1.993 1.000 1.00 89.94 92 SER A CA 1
ATOM 720 C C . SER A 1 92 ? 13.687 -3.364 0.448 1.00 89.94 92 SER A C 1
ATOM 722 O O . SER A 1 92 ? 14.868 -3.673 0.441 1.00 89.94 92 SER A O 1
ATOM 724 N N . PHE A 1 93 ? 12.737 -4.202 0.023 1.00 86.19 93 PHE A N 1
ATOM 725 C CA . PHE A 1 93 ? 13.036 -5.461 -0.672 1.00 86.19 93 PHE A CA 1
ATOM 726 C C . PHE A 1 93 ? 13.292 -5.280 -2.174 1.00 86.19 93 PHE A C 1
ATOM 728 O O . PHE A 1 93 ? 13.825 -6.186 -2.811 1.00 86.19 93 PHE A O 1
ATOM 735 N N . LEU A 1 94 ? 12.849 -4.161 -2.749 1.00 80.38 94 LEU A N 1
ATOM 736 C CA . LEU A 1 94 ? 12.903 -3.879 -4.184 1.00 80.38 94 LEU A CA 1
ATOM 737 C C . LEU A 1 94 ? 14.072 -2.971 -4.589 1.00 80.38 94 LEU A C 1
ATOM 739 O O . LEU A 1 94 ? 14.461 -2.999 -5.756 1.00 80.38 94 LEU A O 1
ATOM 743 N N . VAL A 1 95 ? 14.578 -2.161 -3.654 1.00 66.69 95 VAL A N 1
ATOM 744 C CA . VAL A 1 95 ? 15.737 -1.260 -3.801 1.00 66.69 95 VAL A CA 1
ATOM 745 C C . VAL A 1 95 ? 16.968 -1.916 -3.197 1.00 66.69 95 VAL A C 1
ATOM 747 O O . VAL A 1 95 ? 18.022 -1.886 -3.867 1.00 66.69 95 VAL A O 1
#

Foldseek 3Di:
DVLVVLLVVLLVLLLVLLQQLVVLLVVCVPPPDDPNDPSNVVSVVSNVVSVVVSVVVQVVVLVVPDPDPVSSVVSVVSSVVSSVVSNVVSVVVVD

=== Feature glossary ===
Annotated list of the representations used here:

Nearest PDB structures. The Foldseek neighbor list gives the closest experimentally determined structures in the PDB, ranked by structural alignment. TM-score near 1 means near-identical fold; near 0.3 means only rough topology match. This is how one finds what a novel AlphaFold prediction most resembles in the solved-structure universe.

Foldseek 3Di. Foldseek's 3Di representation compresses backbone geometry into a per-residue letter drawn from a learned twenty-state alphabet. It captures the tertiary interaction pattern around each residue — which residues are packed against it in space, regardless of where they are in sequence.

Radius of gyration, Cα contacts, bounding box. Radius of gyration (Rg) is the root-mean-square distance of Cα atoms from their centroid — a single number for overall size and compactness. A globular domain of N residues has Rg ≈ 2.2·N^0.38 Å; an extended or disordered chain has a much larger Rg. The Cα contact count is the number of residue pairs whose Cα atoms are within 8 Å and are more than four positions apart in sequence — a standard proxy for tertiary packing density. The bounding box is the smallest axis-aligned box enclosing all Cα atoms.

InterPro / GO / CATH / organism. The annotation block draws on four external resources. InterPro: which protein families and domains the sequence belongs to. GO: standardized terms for what the protein does, what process it participates in, and where in the cell it acts. CATH: which structural fold it has in the CATH hierarchy. Organism: the species of origin.

mmCIF coordinates. The mmCIF block holds the 3D Cartesian coordinates of each backbone atom (N, Cα, C, O) in ångströms. mmCIF is the PDB's canonical archive format — a tagged-loop text representation of the atomic model.

pLDDT. pLDDT is the predicted lDDT-Cα score: AlphaFold's confidence that the local environment of each residue (all inter-atomic distances within 15 Å) is correctly placed. It is a per-residue number between 0 and 100, with higher meaning more reliable.

Backbone torsions (φ/ψ). φ (phi) and ψ (psi) are the two rotatable backbone dihedrals per residue: φ is the C(i-1)–N–Cα–C torsion, ψ is the N–Cα–C–N(i+1) torsion, both in degrees on (−180°, 180°]. α-helical residues cluster near (−60°, −45°); β-strand residues near (−120°, +130°). A Ramachandran plot is simply a scatter of (φ, ψ) for every residue.

B-factor. For experimental (PDB) structures, the B-factor (temperature factor) quantifies the positional spread of each atom in the crystal — a combination of thermal vibration and static disorder — in units of Å². High B-factors mark flexible loops or poorly resolved regions; low B-factors mark the rigid, well-ordered core.

Secondary structure (3-state, P-SEA). SS3 is a coarse helix/strand/coil call (letters a/b/c) made by the P-SEA algorithm from inter-Cα distances and dihedrals. It is less detailed than DSSP but needs only Cα positions.

Predicted aligned error. Predicted aligned error is AlphaFold's pairwise confidence. Unlike pLDDT (per-residue), PAE is per-residue-pair and captures whether two parts of the structure are correctly placed relative to each other. Units are ångströms of expected positional error.

Solvent-accessible surface area. Solvent-accessible surface area (SASA) is the area in Å² traced out by the centre of a 1.4 Å probe sphere (a water molecule) rolled over the protein's van der Waals surface (Shrake–Rupley / Lee–Richards construction). Buried residues have near-zero SASA; fully exposed residues can exceed 200 Å². The total SASA scales roughly with the number of surface residues.

Secondary structure (8-state, DSSP). The SS8 string is DSSP's per-residue secondary-structure call. α-helix (H) means an i→i+4 H-bond ladder; β-strand (E) means the residue participates in a β-sheet; 3₁₀ (G) and π (I) are tighter and wider helices; T/S are turns/bends; '-' is loop.

Rendered structure images. Structure images are PyMOL renders from six orthogonal camera directions. Cartoon representation draws helices as coils and strands as arrows; sticks shows the backbone as bonds; surface shows the solvent-excluded envelope. Rainbow coloring maps sequence position to hue (blue→red, N→C); chain coloring assigns a distinct color per polypeptide.

Sequence. The amino-acid sequence is the protein's primary structure: the linear order of residues from the N-terminus to the C-terminus, written in one-letter code. Everything else here — the 3D coordinates, the secondary structure, the domain annotations — is ultimately a consequence of this string.

Contact-map, Ramachandran, and PAE plots. Three diagnostic plots accompany the record. The Cα contact map visualizes the tertiary structure as a 2D adjacency matrix (8 Å cutoff, sequence-local contacts suppressed). The Ramachandran plot shows the distribution of backbone (φ, ψ) torsions, with points in the α and β basins reflecting secondary structure content. The PAE plot shows AlphaFold's inter-residue confidence as a color matrix.